Protein AF-A0A820QHX8-F1 (afdb_monomer)

Radius of gyration: 13.61 Å; Cα contacts (8 Å, |Δi|>4): 148; chains: 1; bounding box: 32×24×39 Å

Mean predicted aligned error: 2.41 Å

Organism: NCBI:txid392030

InterPro domains:
  IPR004843 Calcineurin-like, phosphoesterase domain [PF00149] (1-86)
  IPR029052 Metallo-dependent phosphatase-like [SSF56300] (1-86)

pLDDT: mean 96.83, std 2.66, range [81.06, 98.75]

Solvent-accessible surface area (backbone atoms only — not comparable to full-atom values): 4997 Å² total; per-residue (Å²): 140,38,72,47,79,46,59,71,47,77,14,48,54,64,60,54,52,52,50,50,52,49,52,26,66,74,71,72,48,71,67,66,34,36,39,34,69,9,17,50,27,62,21,64,51,79,72,37,59,72,66,30,75,55,63,78,94,73,63,72,64,68,40,38,28,40,47,71,73,60,80,38,75,80,93,48,58,72,50,71,46,80,48,77,47,37,76

Sequence (87 aa):
MKIAIEGCCHGELDRIYETINQIENEQKIKIDLLLICGDFQAVRNEHDLLSMAVPPKYRSMQDFWRYYSGEKRAPVLTIFIGGNHES

Structure (mmCIF, N/CA/C/O backbone):
data_AF-A0A820QHX8-F1
#
_entry.id   AF-A0A820QHX8-F1
#
loop_
_atom_site.group_PDB
_atom_site.id
_atom_site.type_symbol
_atom_site.label_atom_id
_atom_site.label_alt_id
_atom_site.label_comp_id
_atom_site.label_asym_id
_atom_site.label_entity_id
_atom_site.label_seq_id
_atom_site.pdbx_PDB_ins_code
_atom_site.Cartn_x
_atom_site.Cartn_y
_atom_site.Cartn_z
_atom_site.occupancy
_atom_site.B_iso_or_equiv
_atom_site.auth_seq_id
_atom_site.auth_comp_id
_atom_site.auth_asym_id
_atom_site.auth_atom_id
_atom_site.pdbx_PDB_model_num
ATOM 1 N N . MET A 1 1 ? -14.426 9.271 12.959 1.00 92.00 1 MET A N 1
ATOM 2 C CA . MET A 1 1 ? -13.755 8.854 11.720 1.00 92.00 1 MET A CA 1
ATOM 3 C C . MET A 1 1 ? -12.297 9.265 11.807 1.00 92.00 1 MET A C 1
ATOM 5 O O . MET A 1 1 ? -12.047 10.428 12.107 1.00 92.00 1 MET A O 1
ATOM 9 N N . LYS A 1 2 ? -11.361 8.334 11.626 1.00 97.88 2 LYS A N 1
ATOM 10 C CA . LYS A 1 2 ? -9.913 8.583 11.624 1.00 97.88 2 LYS A CA 1
ATOM 11 C C . LYS A 1 2 ? -9.331 8.091 10.306 1.00 97.88 2 LYS A C 1
ATOM 13 O O . LYS A 1 2 ? -9.562 6.948 9.922 1.00 97.88 2 LYS A O 1
ATOM 18 N N . ILE A 1 3 ? -8.611 8.972 9.623 1.00 98.50 3 ILE A N 1
ATOM 19 C CA . ILE A 1 3 ? -8.081 8.734 8.281 1.00 98.50 3 ILE A CA 1
ATOM 20 C C . ILE A 1 3 ? -6.560 8.807 8.365 1.00 98.50 3 ILE A C 1
ATOM 22 O O . ILE A 1 3 ? -6.023 9.814 8.826 1.00 98.50 3 ILE A O 1
ATOM 26 N N . ALA A 1 4 ? -5.885 7.741 7.943 1.00 98.50 4 ALA A N 1
ATOM 27 C CA . ALA A 1 4 ? -4.442 7.740 7.751 1.00 98.50 4 ALA A CA 1
ATOM 28 C C . ALA A 1 4 ? -4.114 8.320 6.370 1.00 98.50 4 ALA A C 1
ATOM 30 O O . ALA A 1 4 ? -4.812 8.037 5.394 1.00 98.50 4 ALA A O 1
ATOM 31 N N . ILE A 1 5 ? -3.064 9.134 6.301 1.00 98.38 5 ILE A N 1
ATOM 32 C CA . ILE A 1 5 ? -2.582 9.744 5.062 1.00 98.38 5 ILE A CA 1
ATOM 33 C C . ILE A 1 5 ? -1.124 9.334 4.897 1.00 98.38 5 ILE A C 1
ATOM 35 O O . ILE A 1 5 ? -0.306 9.625 5.766 1.00 98.38 5 ILE A O 1
ATOM 39 N N . GLU A 1 6 ? -0.835 8.673 3.786 1.00 98.38 6 GLU A N 1
ATOM 40 C CA . GLU A 1 6 ? 0.495 8.251 3.367 1.00 98.38 6 GLU A CA 1
ATOM 41 C C . GLU A 1 6 ? 0.899 9.031 2.113 1.00 98.38 6 GLU A C 1
ATOM 43 O O . GLU A 1 6 ? 0.064 9.315 1.250 1.00 98.38 6 GLU A O 1
ATOM 48 N N . GLY A 1 7 ? 2.178 9.397 2.023 1.00 98.00 7 GLY A N 1
ATOM 49 C CA . GLY A 1 7 ? 2.724 10.097 0.867 1.00 98.00 7 GLY A CA 1
ATOM 50 C C . GLY A 1 7 ? 2.903 9.145 -0.315 1.00 98.00 7 GLY A C 1
ATOM 51 O O . GLY A 1 7 ? 1.934 8.766 -0.974 1.00 98.00 7 GLY A O 1
ATOM 52 N N . CYS A 1 8 ? 4.157 8.781 -0.580 1.00 96.31 8 CYS A N 1
ATOM 53 C CA . CYS A 1 8 ? 4.523 7.818 -1.616 1.00 96.31 8 CYS A CA 1
ATOM 54 C C . CYS A 1 8 ? 4.646 6.416 -1.013 1.00 96.31 8 CYS A C 1
ATOM 56 O O . CYS A 1 8 ? 5.406 6.218 -0.068 1.00 96.31 8 CYS A O 1
ATOM 58 N N . CYS A 1 9 ? 3.949 5.431 -1.582 1.00 96.06 9 CYS A N 1
ATOM 59 C CA . CYS A 1 9 ? 3.970 4.060 -1.061 1.00 96.06 9 CYS A CA 1
ATOM 60 C C . CYS A 1 9 ? 5.230 3.276 -1.459 1.00 96.06 9 CYS A C 1
ATOM 62 O O . CYS A 1 9 ? 5.715 2.452 -0.685 1.00 96.06 9 CYS A O 1
ATOM 64 N N . HIS A 1 10 ? 5.747 3.494 -2.670 1.00 95.94 10 HIS A N 1
ATOM 65 C CA . HIS A 1 10 ? 6.880 2.765 -3.250 1.00 95.94 10 HIS A CA 1
ATOM 66 C C . HIS A 1 10 ? 6.755 1.227 -3.189 1.00 95.94 10 HIS A C 1
ATOM 68 O O . HIS A 1 10 ? 7.748 0.492 -3.146 1.00 95.94 10 HIS A O 1
ATOM 74 N N . GLY A 1 11 ? 5.513 0.734 -3.195 1.00 95.50 11 GLY A N 1
ATOM 75 C CA . GLY A 1 1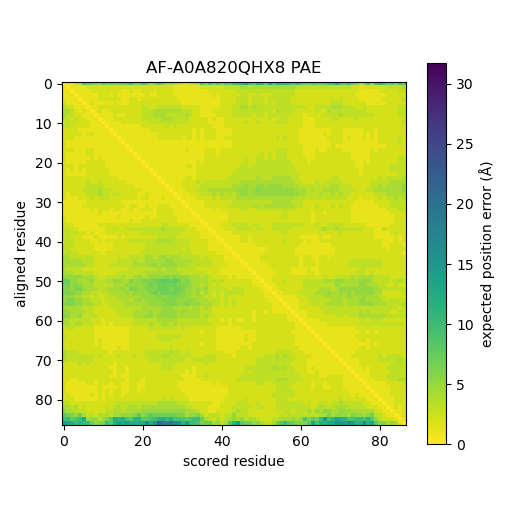1 ? 5.167 -0.681 -3.101 1.00 95.50 11 GLY A CA 1
ATOM 76 C C . GLY A 1 11 ? 5.331 -1.318 -1.714 1.00 95.50 11 GLY A C 1
ATOM 77 O O . GLY A 1 11 ? 5.083 -2.517 -1.603 1.00 95.50 11 GLY A O 1
ATOM 78 N N . GLU A 1 12 ? 5.707 -0.571 -0.666 1.00 97.69 12 GLU A N 1
ATOM 79 C CA . GLU A 1 12 ? 5.900 -1.080 0.709 1.00 97.69 12 GLU A CA 1
ATOM 80 C C . GLU A 1 12 ? 4.576 -1.184 1.503 1.00 97.69 12 GLU A C 1
ATOM 82 O O . GLU A 1 12 ? 4.452 -0.700 2.634 1.00 97.69 12 GLU A O 1
ATOM 87 N N . LEU A 1 13 ? 3.552 -1.804 0.906 1.00 98.00 13 LEU A N 1
ATOM 88 C CA . LEU A 1 13 ? 2.220 -1.932 1.512 1.00 98.00 13 LEU A CA 1
ATOM 89 C C . LEU A 1 13 ? 2.242 -2.668 2.852 1.00 98.00 13 LEU A C 1
ATOM 91 O O . LEU A 1 13 ? 1.522 -2.268 3.769 1.00 98.00 13 LEU A O 1
ATOM 95 N N . ASP A 1 14 ? 3.071 -3.707 2.989 1.00 98.19 14 ASP A N 1
ATOM 96 C CA . ASP A 1 14 ? 3.170 -4.472 4.233 1.00 98.19 14 ASP A CA 1
ATOM 97 C C . ASP A 1 14 ? 3.578 -3.558 5.394 1.00 98.19 14 ASP A C 1
ATOM 99 O O . ASP A 1 14 ? 2.932 -3.554 6.442 1.00 98.19 14 ASP A O 1
ATOM 103 N N . ARG A 1 15 ? 4.595 -2.715 5.181 1.00 98.44 15 ARG A N 1
ATOM 104 C CA . ARG A 1 15 ? 5.126 -1.810 6.211 1.00 98.44 15 ARG A CA 1
ATOM 105 C C . ARG A 1 15 ? 4.117 -0.737 6.604 1.00 98.44 15 ARG A C 1
ATOM 107 O O . ARG A 1 15 ? 3.990 -0.423 7.789 1.00 98.44 15 ARG A O 1
ATOM 114 N N . ILE A 1 16 ? 3.376 -0.194 5.637 1.00 98.50 16 ILE A N 1
ATOM 115 C CA . ILE A 1 16 ? 2.317 0.792 5.899 1.00 98.50 16 ILE A CA 1
ATOM 116 C C . ILE A 1 16 ? 1.214 0.157 6.752 1.00 98.50 16 ILE A C 1
ATOM 118 O O . ILE A 1 16 ? 0.812 0.711 7.777 1.00 98.50 16 ILE A O 1
ATOM 122 N N . TYR A 1 17 ? 0.745 -1.034 6.378 1.00 98.62 17 TYR A N 1
ATOM 123 C CA 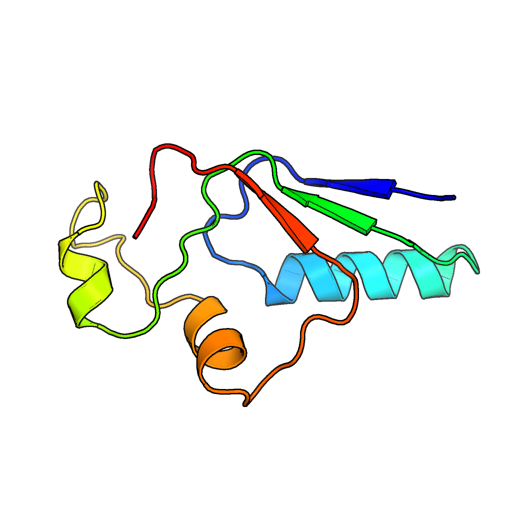. TYR A 1 17 ? -0.307 -1.723 7.121 1.00 98.62 17 TYR A CA 1
ATOM 124 C C . TYR A 1 17 ? 0.140 -2.199 8.508 1.00 98.62 17 TYR A C 1
ATOM 126 O O . TYR A 1 17 ? -0.637 -2.094 9.460 1.00 98.62 17 TYR A O 1
ATOM 134 N N . GLU A 1 18 ? 1.380 -2.669 8.657 1.00 98.50 18 GLU A N 1
ATOM 135 C CA . GLU A 1 18 ? 1.977 -2.981 9.961 1.00 98.50 18 GLU A CA 1
ATOM 136 C C . GLU A 1 18 ? 2.020 -1.744 10.863 1.00 98.50 18 GLU A C 1
ATOM 138 O O . GLU A 1 18 ? 1.624 -1.821 12.027 1.00 98.50 18 GLU A O 1
ATOM 143 N N . THR A 1 19 ? 2.410 -0.594 10.310 1.00 98.31 19 THR A N 1
ATOM 144 C CA . THR A 1 19 ? 2.456 0.688 11.028 1.00 98.31 19 THR A CA 1
ATOM 145 C C . THR A 1 19 ? 1.063 1.128 11.483 1.00 98.31 19 THR A C 1
ATOM 147 O O . THR A 1 19 ? 0.876 1.507 12.640 1.00 98.31 19 THR A O 1
ATOM 150 N N . ILE A 1 20 ? 0.051 1.015 10.615 1.00 98.31 20 ILE A N 1
ATOM 151 C CA . ILE A 1 20 ? -1.345 1.296 10.985 1.00 98.31 20 ILE A CA 1
ATOM 152 C C . ILE A 1 20 ? -1.784 0.394 12.140 1.00 98.31 20 ILE A C 1
ATOM 154 O O . ILE A 1 20 ? -2.334 0.886 13.124 1.00 98.31 20 ILE A O 1
ATOM 158 N N . ASN A 1 21 ? -1.512 -0.911 12.058 1.00 98.31 21 ASN A N 1
ATOM 159 C CA . ASN A 1 21 ? -1.872 -1.854 13.113 1.00 98.31 21 ASN A CA 1
ATOM 160 C C . ASN A 1 21 ? -1.159 -1.533 14.441 1.00 98.31 21 ASN A C 1
ATOM 162 O O . ASN A 1 21 ? -1.771 -1.618 15.505 1.00 98.31 21 ASN A O 1
ATOM 166 N N . GLN A 1 22 ? 0.115 -1.132 14.408 1.00 98.56 22 GLN A N 1
ATOM 167 C CA . GLN A 1 22 ? 0.838 -0.676 15.601 1.00 98.56 22 GLN A CA 1
ATOM 168 C C . GLN A 1 22 ? 0.157 0.547 16.233 1.00 98.56 22 GLN A C 1
ATOM 170 O O . GLN A 1 22 ? -0.186 0.507 17.415 1.00 98.56 22 GLN A O 1
ATOM 175 N N . ILE A 1 23 ? -0.148 1.578 15.439 1.00 98.19 23 ILE A N 1
ATOM 176 C CA . ILE A 1 23 ? -0.824 2.802 15.903 1.00 98.19 23 ILE A CA 1
ATOM 177 C C . ILE A 1 23 ? -2.204 2.494 16.506 1.00 98.19 23 ILE A C 1
ATOM 179 O O . ILE A 1 23 ? -2.539 3.006 17.578 1.00 98.19 23 ILE A O 1
ATOM 183 N N . GLU A 1 24 ? -3.005 1.649 15.849 1.00 98.38 24 GLU A N 1
ATOM 184 C CA . GLU A 1 24 ? -4.315 1.221 16.358 1.00 98.38 24 GLU A CA 1
ATOM 185 C C . GLU A 1 24 ? -4.192 0.547 17.733 1.00 98.38 24 GLU A C 1
ATOM 187 O O . GLU A 1 24 ? -4.943 0.867 18.663 1.00 98.38 24 GLU A O 1
ATOM 192 N N . ASN A 1 25 ? -3.207 -0.343 17.887 1.00 98.31 25 ASN A N 1
ATOM 193 C CA . ASN A 1 25 ? -2.980 -1.098 19.116 1.00 98.31 25 ASN A CA 1
ATOM 194 C C . ASN A 1 25 ? -2.433 -0.245 20.263 1.00 98.31 25 ASN A C 1
ATOM 196 O O . ASN A 1 25 ? -2.857 -0.437 21.409 1.00 98.31 25 ASN A O 1
ATOM 200 N N . GLU A 1 26 ? -1.510 0.671 19.980 1.00 98.50 26 GLU A N 1
ATOM 201 C CA . GLU A 1 26 ? -0.883 1.546 20.974 1.00 98.50 26 GLU A CA 1
ATOM 202 C C . GLU A 1 26 ? -1.857 2.605 21.480 1.00 98.50 26 GLU A C 1
ATOM 204 O O . GLU A 1 26 ? -2.019 2.787 22.686 1.00 98.50 26 GLU A O 1
ATOM 209 N N . GLN A 1 27 ? -2.557 3.271 20.562 1.00 98.06 27 GLN A N 1
ATOM 210 C CA . GLN A 1 27 ? -3.433 4.388 20.910 1.00 98.06 27 GLN A CA 1
ATOM 211 C C . GLN A 1 27 ? -4.854 3.938 21.268 1.00 98.06 27 GLN A C 1
ATOM 213 O O . GLN A 1 27 ? -5.673 4.763 21.676 1.00 98.06 27 GLN A O 1
ATOM 218 N N . LYS A 1 28 ? -5.163 2.642 21.113 1.00 98.06 28 LYS A N 1
ATOM 219 C CA . LYS A 1 28 ? -6.515 2.076 21.270 1.00 98.06 28 LYS A CA 1
ATOM 220 C C . LYS A 1 28 ? -7.527 2.798 20.382 1.00 98.06 28 LYS A C 1
ATOM 222 O O . LYS A 1 28 ? -8.599 3.215 20.820 1.00 98.06 28 LYS A O 1
ATOM 227 N N . ILE A 1 29 ? -7.160 2.959 19.114 1.00 97.94 29 ILE A N 1
ATOM 228 C CA . ILE A 1 29 ? -7.969 3.629 18.095 1.00 97.94 29 ILE A CA 1
ATOM 229 C C . ILE A 1 29 ? -8.244 2.688 16.925 1.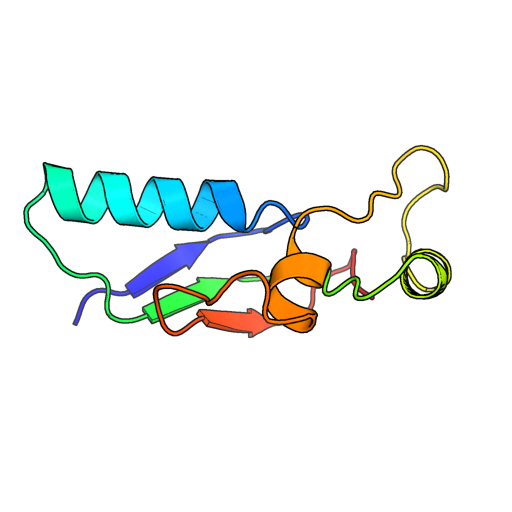00 97.94 29 ILE A C 1
ATOM 231 O O . ILE A 1 29 ? -7.570 1.678 16.766 1.00 97.94 29 ILE A O 1
ATOM 235 N N . LYS A 1 30 ? -9.211 3.055 16.084 1.00 98.06 30 LYS A N 1
ATOM 236 C CA . LYS A 1 30 ? -9.430 2.441 14.775 1.00 98.06 30 LYS A CA 1
ATOM 237 C C . LYS A 1 30 ? -9.203 3.486 13.687 1.00 98.06 30 LYS A C 1
ATOM 239 O O . LYS A 1 30 ? -9.680 4.613 13.832 1.00 98.06 30 LYS A O 1
ATOM 244 N N . ILE A 1 31 ? -8.470 3.120 12.645 1.00 98.56 31 ILE A N 1
ATOM 245 C CA . ILE A 1 31 ? -8.344 3.836 11.381 1.00 98.56 31 ILE A CA 1
ATOM 246 C C . ILE A 1 31 ? -9.403 3.276 10.432 1.00 98.56 31 ILE A C 1
ATOM 248 O O . ILE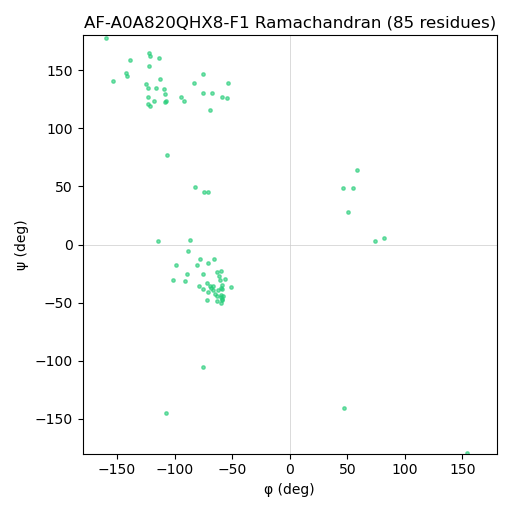 A 1 31 ? -9.478 2.072 10.188 1.00 98.56 31 ILE A O 1
ATOM 252 N N . ASP A 1 32 ? -10.247 4.165 9.921 1.00 98.50 32 ASP A N 1
ATOM 253 C CA . ASP A 1 32 ? -11.388 3.808 9.075 1.00 98.50 32 ASP A CA 1
ATOM 254 C C . ASP A 1 32 ? -11.009 3.770 7.584 1.00 98.50 32 ASP A C 1
ATOM 256 O O . ASP A 1 32 ? -11.656 3.088 6.789 1.00 98.50 32 ASP A O 1
ATOM 260 N N . LEU A 1 33 ? -9.971 4.520 7.201 1.00 98.62 33 LEU A N 1
ATOM 261 C CA . LEU A 1 33 ? -9.548 4.728 5.817 1.00 98.62 33 LEU A CA 1
ATOM 262 C C . LEU A 1 33 ? -8.052 5.056 5.753 1.00 98.62 33 LEU A C 1
ATOM 264 O O . LEU A 1 33 ? -7.556 5.838 6.565 1.00 98.62 33 LEU A O 1
ATOM 268 N N . LEU A 1 34 ? -7.367 4.511 4.750 1.00 98.75 34 LEU A N 1
ATOM 269 C CA . LEU A 1 34 ? -6.032 4.923 4.326 1.00 98.75 34 LEU A CA 1
ATOM 270 C C . LEU A 1 34 ? -6.122 5.647 2.976 1.00 98.75 34 LEU A C 1
ATOM 272 O O . LEU A 1 34 ? -6.720 5.128 2.032 1.00 98.75 34 LEU A O 1
ATOM 276 N N . LEU A 1 35 ? -5.508 6.825 2.890 1.00 98.75 35 LEU A N 1
ATOM 277 C CA . LEU A 1 35 ? -5.279 7.559 1.650 1.00 98.75 35 LEU A CA 1
ATOM 278 C C . LEU A 1 35 ? -3.793 7.490 1.287 1.00 98.75 35 LEU A C 1
ATOM 280 O O . LEU A 1 35 ? -2.968 7.902 2.096 1.00 98.75 35 LEU A O 1
ATOM 284 N N . ILE A 1 36 ? -3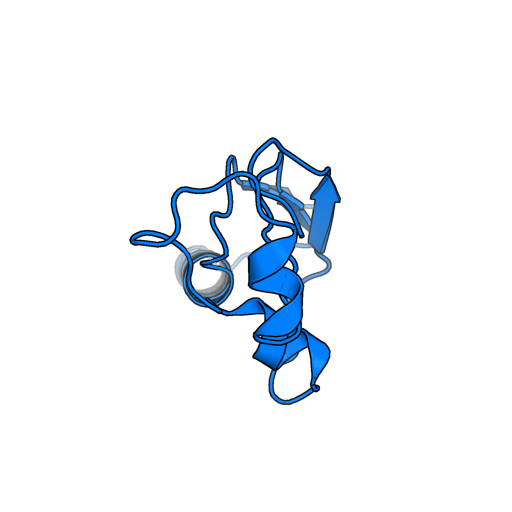.462 6.998 0.092 1.00 98.62 36 ILE A N 1
ATOM 285 C CA . ILE A 1 36 ? -2.093 7.008 -0.452 1.00 98.62 36 ILE A CA 1
ATOM 286 C C . ILE A 1 36 ? -2.030 8.029 -1.589 1.00 98.62 36 ILE A C 1
ATOM 288 O O . ILE A 1 36 ? -2.791 7.951 -2.557 1.00 98.62 36 ILE A O 1
ATOM 292 N N . CYS A 1 37 ? -1.125 8.995 -1.469 1.00 98.19 37 CYS A N 1
ATOM 293 C CA . CYS A 1 37 ? -1.056 10.151 -2.359 1.00 98.19 37 CYS A CA 1
ATOM 294 C C . CYS A 1 37 ? -0.234 9.928 -3.641 1.00 98.19 37 CYS A C 1
ATOM 296 O O . CYS A 1 37 ? -0.079 10.870 -4.415 1.00 98.19 37 CYS A O 1
ATOM 298 N N . GLY A 1 38 ? 0.275 8.722 -3.887 1.00 97.38 38 GLY A N 1
ATOM 299 C CA . GLY A 1 38 ? 0.960 8.380 -5.132 1.00 97.38 38 GLY A CA 1
ATOM 300 C C . GLY A 1 38 ? 1.964 7.246 -4.979 1.00 97.38 38 GLY A C 1
ATOM 301 O O . GLY A 1 38 ? 2.157 6.700 -3.888 1.00 97.38 38 GLY A O 1
ATOM 302 N N . ASP A 1 39 ? 2.615 6.921 -6.095 1.00 96.75 39 ASP A N 1
ATOM 303 C CA . ASP A 1 39 ? 3.640 5.882 -6.220 1.00 96.75 39 ASP A CA 1
ATOM 304 C C . ASP A 1 39 ? 3.209 4.578 -5.533 1.00 96.75 39 ASP A C 1
ATOM 306 O O . ASP A 1 39 ? 3.938 4.004 -4.722 1.00 96.75 39 ASP A O 1
ATOM 310 N N . PHE A 1 40 ? 1.982 4.136 -5.820 1.00 97.50 40 PHE A N 1
ATOM 311 C CA . PHE A 1 40 ? 1.407 2.926 -5.239 1.00 97.50 40 PHE A CA 1
ATOM 312 C C . PHE A 1 40 ? 2.147 1.675 -5.720 1.00 97.50 40 PHE A C 1
ATOM 314 O O . PHE A 1 40 ? 2.356 0.750 -4.936 1.00 97.50 40 PHE A O 1
ATOM 321 N N . GLN A 1 41 ? 2.598 1.674 -6.981 1.00 96.44 41 GLN A N 1
ATOM 322 C CA . GLN A 1 41 ? 3.317 0.569 -7.613 1.00 96.44 41 GLN A CA 1
ATOM 323 C C . GLN A 1 41 ? 2.498 -0.732 -7.609 1.00 96.44 41 GLN A C 1
ATOM 325 O O . GLN A 1 41 ? 2.893 -1.735 -7.012 1.00 96.44 41 GLN A O 1
ATOM 330 N N . ALA A 1 42 ? 1.363 -0.728 -8.319 1.00 97.31 42 ALA A N 1
ATOM 331 C CA . ALA A 1 42 ? 0.429 -1.856 -8.437 1.00 97.31 42 ALA A CA 1
ATOM 332 C C . ALA A 1 42 ? 0.953 -3.042 -9.289 1.00 97.31 42 ALA A C 1
ATOM 334 O O . ALA A 1 42 ? 0.224 -3.611 -10.100 1.00 97.31 42 ALA A O 1
ATOM 335 N N . VAL A 1 43 ? 2.206 -3.461 -9.094 1.00 97.75 43 VAL A N 1
ATOM 336 C CA . VAL A 1 43 ? 2.853 -4.537 -9.860 1.00 97.75 43 VAL A CA 1
ATOM 337 C C . VAL A 1 43 ? 2.219 -5.893 -9.527 1.00 97.75 43 VAL A C 1
ATOM 339 O O . VAL A 1 43 ? 2.326 -6.381 -8.400 1.00 97.75 43 VAL A O 1
ATOM 342 N N . ARG A 1 44 ? 1.573 -6.537 -10.506 1.00 97.88 44 ARG A N 1
ATOM 343 C CA . ARG A 1 44 ? 0.890 -7.835 -10.331 1.00 97.88 44 ARG A CA 1
ATOM 344 C C . ARG A 1 44 ? 1.801 -9.022 -10.627 1.00 97.88 44 ARG A C 1
ATOM 346 O O . ARG A 1 44 ? 1.599 -10.099 -10.074 1.00 97.88 44 ARG A O 1
ATOM 353 N N . ASN A 1 45 ? 2.755 -8.857 -11.541 1.00 96.94 45 ASN A N 1
ATOM 354 C CA . ASN A 1 45 ? 3.705 -9.885 -11.983 1.00 96.94 45 ASN A CA 1
ATOM 355 C C . ASN A 1 45 ? 4.946 -9.238 -12.632 1.00 96.94 45 ASN A C 1
ATOM 357 O O . ASN A 1 45 ? 5.011 -8.025 -12.790 1.00 96.94 45 ASN A O 1
ATOM 361 N N . GLU A 1 46 ? 5.935 -10.033 -13.042 1.00 96.06 46 GLU A N 1
ATOM 362 C CA . GLU A 1 46 ? 7.183 -9.496 -13.608 1.00 96.06 46 GLU A CA 1
ATOM 363 C C . GLU A 1 46 ? 6.996 -8.711 -14.919 1.00 96.06 46 GLU A C 1
ATOM 365 O O . GLU A 1 46 ? 7.825 -7.864 -15.247 1.00 96.06 46 GLU A O 1
ATOM 370 N N . HIS A 1 47 ? 5.918 -8.952 -15.674 1.00 96.62 47 HIS A N 1
ATOM 371 C CA . HIS A 1 47 ? 5.658 -8.227 -16.920 1.00 96.62 47 HIS A CA 1
ATOM 372 C C . HIS A 1 47 ? 5.298 -6.759 -16.661 1.00 96.62 47 HIS A C 1
ATOM 374 O O . HIS A 1 47 ? 5.725 -5.876 -17.403 1.00 96.62 47 HIS A O 1
ATOM 380 N N . ASP A 1 48 ? 4.587 -6.498 -15.567 1.00 97.19 48 ASP A N 1
ATOM 381 C CA . ASP A 1 48 ? 4.227 -5.158 -15.101 1.00 97.19 48 ASP A CA 1
ATOM 382 C C . ASP A 1 48 ? 5.483 -4.308 -14.797 1.00 97.19 48 ASP A C 1
ATOM 384 O O . ASP A 1 48 ? 5.522 -3.110 -15.069 1.00 97.19 48 ASP A O 1
ATOM 388 N N . LEU A 1 49 ? 6.599 -4.923 -14.380 1.00 95.75 49 LEU A N 1
ATOM 389 C CA . LEU A 1 49 ? 7.871 -4.206 -14.181 1.00 95.75 49 LEU A CA 1
ATOM 390 C C . LEU A 1 49 ? 8.393 -3.538 -15.465 1.00 95.75 49 LEU A C 1
ATOM 392 O O . LEU A 1 49 ? 9.195 -2.604 -15.400 1.00 95.75 49 LEU A O 1
ATOM 396 N N . LEU A 1 50 ? 7.978 -4.008 -16.643 1.00 94.38 50 LEU A N 1
ATOM 397 C CA . LEU A 1 50 ? 8.393 -3.431 -17.920 1.00 94.38 50 LEU A CA 1
ATOM 398 C C . LEU A 1 50 ? 7.694 -2.099 -18.221 1.00 94.38 50 LEU A C 1
ATOM 400 O O . LEU A 1 50 ? 8.280 -1.291 -18.943 1.00 94.38 50 LEU A O 1
ATOM 404 N N . SER A 1 51 ? 6.500 -1.853 -17.663 1.00 93.69 51 SER A N 1
ATOM 405 C CA . SER A 1 51 ? 5.770 -0.586 -17.827 1.00 93.69 51 SER A CA 1
ATOM 406 C C . SER A 1 51 ? 6.275 0.518 -16.894 1.00 93.69 51 SER A C 1
ATOM 408 O O . SER A 1 51 ? 6.054 1.698 -17.166 1.00 93.69 51 SER A O 1
ATOM 410 N N . MET A 1 52 ? 7.005 0.157 -15.835 1.00 93.62 52 MET A N 1
ATOM 411 C CA . MET A 1 52 ? 7.487 1.113 -14.845 1.00 93.62 52 MET A CA 1
ATOM 412 C C . MET A 1 52 ? 8.539 2.074 -15.411 1.00 93.62 52 MET A C 1
ATOM 414 O O . MET A 1 52 ? 9.592 1.666 -15.924 1.00 93.62 52 MET A O 1
ATOM 418 N N . ALA A 1 53 ? 8.323 3.368 -15.171 1.00 92.12 53 ALA A N 1
ATOM 419 C CA . ALA A 1 53 ? 9.278 4.448 -15.424 1.00 92.12 53 ALA A CA 1
ATOM 420 C C . ALA A 1 53 ? 10.422 4.489 -14.381 1.00 92.12 53 ALA A C 1
ATOM 422 O O . ALA A 1 53 ? 10.783 5.541 -13.862 1.00 92.12 53 ALA A O 1
ATOM 423 N N . VAL A 1 54 ? 11.000 3.327 -14.063 1.00 92.50 54 VAL A N 1
ATOM 424 C CA . VAL A 1 54 ? 12.077 3.135 -13.078 1.00 92.50 54 VAL A CA 1
ATOM 425 C C . VAL A 1 54 ? 13.261 2.433 -13.756 1.00 92.50 54 VAL A C 1
ATOM 427 O O . VAL A 1 54 ? 13.036 1.492 -14.530 1.00 92.50 54 VAL A O 1
ATOM 430 N N . PRO A 1 55 ? 14.526 2.833 -13.498 1.00 94.50 55 PRO A N 1
ATOM 431 C CA . PRO A 1 55 ? 15.694 2.143 -14.043 1.00 94.50 55 PRO A CA 1
ATOM 432 C C . PRO A 1 55 ? 15.677 0.639 -13.719 1.00 94.50 55 PRO A C 1
ATOM 434 O O . PRO A 1 55 ? 15.389 0.290 -12.575 1.00 94.50 55 PRO A O 1
ATOM 437 N N . PRO A 1 56 ? 16.052 -0.259 -14.655 1.00 94.12 56 PRO A N 1
ATOM 438 C CA . PRO A 1 56 ? 15.923 -1.708 -14.463 1.00 94.12 56 PRO A CA 1
ATOM 439 C C . PRO A 1 56 ? 16.519 -2.250 -13.158 1.00 94.12 56 PRO A C 1
ATOM 441 O O . PRO A 1 56 ? 15.921 -3.107 -12.522 1.00 94.12 56 PRO A O 1
ATOM 444 N N . LYS A 1 57 ? 17.652 -1.695 -12.710 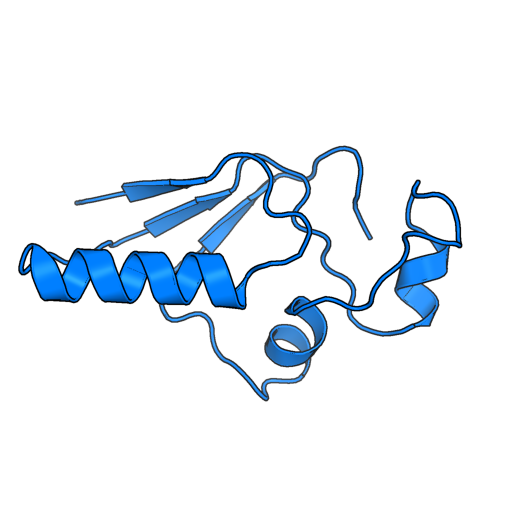1.00 96.19 57 LYS A N 1
ATOM 445 C CA . LYS A 1 57 ? 18.331 -2.083 -11.461 1.00 96.19 57 LYS A CA 1
ATOM 446 C C . LYS A 1 57 ? 17.560 -1.771 -10.166 1.00 96.19 57 LYS A C 1
ATOM 448 O O . LYS A 1 57 ? 17.980 -2.229 -9.112 1.00 96.19 57 LYS A O 1
ATOM 453 N N . TYR A 1 58 ? 16.496 -0.968 -10.232 1.00 93.88 58 TYR A N 1
ATOM 454 C CA . TYR A 1 58 ? 15.663 -0.584 -9.084 1.00 93.88 58 TYR A CA 1
ATOM 455 C C . TYR A 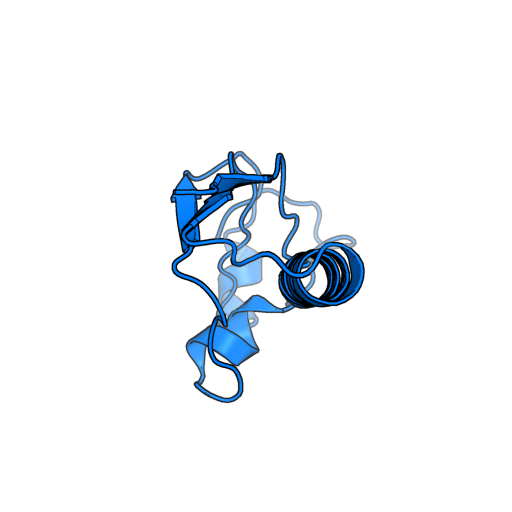1 58 ? 14.229 -1.119 -9.181 1.00 93.88 58 TYR A C 1
ATOM 457 O O . TYR A 1 58 ? 13.403 -0.811 -8.327 1.00 93.88 58 TYR A O 1
ATOM 465 N N . ARG A 1 59 ? 13.911 -1.903 -10.217 1.00 94.56 59 ARG A N 1
ATOM 466 C CA . ARG A 1 59 ? 12.596 -2.534 -10.356 1.00 94.56 59 ARG A CA 1
ATOM 467 C C . ARG A 1 59 ? 12.498 -3.706 -9.386 1.00 94.56 59 ARG A C 1
ATOM 469 O O . ARG A 1 59 ? 13.390 -4.548 -9.343 1.00 94.56 59 ARG A O 1
ATOM 476 N N . SER A 1 60 ? 11.411 -3.756 -8.628 1.00 94.94 60 SER A N 1
ATOM 477 C CA . SER A 1 60 ? 11.114 -4.815 -7.664 1.00 94.94 60 SER A CA 1
ATOM 478 C C . SER A 1 60 ? 9.622 -5.115 -7.706 1.00 94.94 60 SER A C 1
ATOM 480 O O . SER A 1 60 ? 8.816 -4.204 -7.886 1.00 94.94 60 SER A O 1
ATOM 482 N N . MET A 1 61 ? 9.265 -6.385 -7.514 1.00 96.38 61 MET A N 1
ATOM 483 C CA . MET A 1 61 ? 7.874 -6.831 -7.387 1.00 96.38 61 MET A CA 1
ATOM 484 C C . MET A 1 61 ? 7.159 -6.209 -6.182 1.00 96.38 61 MET A C 1
ATOM 486 O O . MET A 1 61 ? 5.938 -6.071 -6.209 1.00 96.38 61 MET A O 1
ATOM 490 N N . GLN A 1 62 ? 7.917 -5.845 -5.140 1.00 96.94 62 GLN A N 1
ATOM 491 C CA . GLN A 1 62 ? 7.404 -5.327 -3.871 1.00 96.94 62 GLN A CA 1
ATOM 492 C C . GLN A 1 62 ? 6.234 -6.178 -3.332 1.00 96.94 62 GLN A C 1
ATOM 494 O O . GLN A 1 62 ? 6.274 -7.412 -3.413 1.00 96.94 62 GLN A O 1
ATOM 499 N N . ASP A 1 63 ? 5.207 -5.545 -2.760 1.00 98.31 63 ASP A N 1
ATOM 500 C CA . ASP A 1 63 ? 4.198 -6.252 -1.972 1.00 98.31 63 ASP A CA 1
ATOM 501 C C . ASP A 1 63 ? 2.890 -6.512 -2.720 1.00 98.31 63 ASP A C 1
ATOM 503 O O . ASP A 1 63 ? 2.222 -7.512 -2.443 1.00 98.31 63 ASP A O 1
ATOM 507 N N . PHE A 1 64 ? 2.512 -5.642 -3.664 1.00 98.25 64 PHE A N 1
ATOM 508 C CA . PHE A 1 64 ? 1.152 -5.605 -4.214 1.00 98.25 64 PHE A CA 1
ATOM 509 C C . PHE A 1 64 ? 0.703 -6.918 -4.864 1.00 98.25 64 PHE A C 1
ATOM 511 O O . PHE A 1 64 ? -0.457 -7.301 -4.713 1.00 98.25 64 PHE A O 1
ATOM 518 N N . TR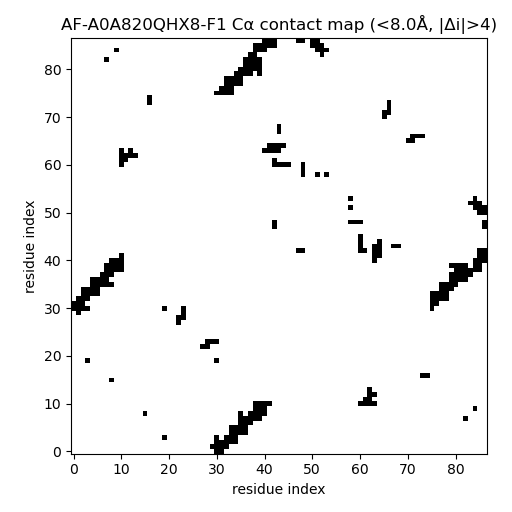P A 1 65 ? 1.599 -7.658 -5.518 1.00 98.31 65 TRP A N 1
ATOM 519 C CA . TRP A 1 65 ? 1.255 -8.930 -6.159 1.00 98.31 65 TRP A CA 1
ATOM 520 C C . TRP A 1 65 ? 0.624 -9.951 -5.193 1.00 98.31 65 TRP A C 1
ATOM 522 O O . TRP A 1 65 ? -0.235 -10.724 -5.614 1.00 98.31 65 TRP A O 1
ATOM 532 N N . ARG A 1 66 ? 0.974 -9.914 -3.895 1.00 98.50 66 ARG A N 1
ATOM 533 C CA . ARG A 1 66 ? 0.376 -10.766 -2.844 1.00 98.50 66 ARG A CA 1
ATOM 534 C C . ARG A 1 66 ? -1.052 -10.352 -2.504 1.00 98.50 66 ARG A C 1
ATOM 536 O O . ARG A 1 66 ? -1.888 -11.191 -2.178 1.00 98.50 66 ARG A O 1
ATOM 543 N N . TYR A 1 67 ? -1.349 -9.059 -2.593 1.00 98.19 67 TYR A N 1
ATOM 544 C CA . TYR A 1 67 ? -2.705 -8.533 -2.431 1.00 98.19 67 TYR A CA 1
ATOM 545 C C . TYR A 1 67 ? -3.556 -8.808 -3.671 1.00 98.19 67 TYR A C 1
ATOM 547 O O . TYR A 1 67 ? -4.724 -9.168 -3.554 1.00 98.19 67 TYR A O 1
ATOM 555 N N . TYR A 1 68 ? -2.957 -8.696 -4.858 1.00 98.19 68 TYR A N 1
ATOM 556 C CA . TYR A 1 68 ? -3.604 -9.023 -6.125 1.00 98.19 68 TYR A CA 1
ATOM 557 C C . TYR A 1 68 ? -3.940 -10.518 -6.243 1.00 98.19 68 TYR A C 1
ATOM 559 O O . TYR A 1 68 ? -5.035 -10.866 -6.681 1.00 98.19 68 TYR A O 1
ATOM 567 N N . SER A 1 69 ? -3.031 -11.407 -5.828 1.00 98.06 69 SER A N 1
ATOM 568 C CA . SER A 1 69 ? -3.237 -12.862 -5.869 1.00 98.06 69 SER A CA 1
ATOM 569 C C . SER A 1 69 ? -4.256 -13.370 -4.843 1.00 98.06 69 SER A C 1
ATOM 571 O O . SER A 1 69 ? -4.724 -14.503 -4.953 1.00 98.06 69 SER A O 1
ATOM 573 N N . GLY A 1 70 ? -4.592 -12.552 -3.841 1.00 98.00 70 GLY A N 1
ATOM 574 C CA . GLY A 1 70 ? -5.425 -12.943 -2.707 1.00 98.00 70 GLY A CA 1
ATOM 575 C C . GLY A 1 70 ? -4.670 -13.674 -1.591 1.00 98.00 70 GLY A C 1
ATOM 576 O O . GLY A 1 70 ? -5.306 -14.097 -0.628 1.00 98.00 70 GLY A O 1
ATOM 577 N N . GLU A 1 71 ? -3.339 -13.799 -1.676 1.00 98.31 71 GLU A N 1
ATOM 578 C CA . GLU A 1 71 ? -2.501 -14.292 -0.569 1.00 98.31 71 GLU A CA 1
ATOM 579 C C . GLU A 1 71 ? -2.634 -13.389 0.667 1.00 98.31 71 GLU A C 1
ATOM 581 O O . GLU A 1 71 ? -2.681 -13.867 1.802 1.00 98.31 71 GLU A O 1
ATOM 586 N N . LYS A 1 72 ? -2.748 -12.075 0.444 1.00 98.25 72 LYS A N 1
ATOM 587 C CA . LYS A 1 72 ? -2.981 -11.062 1.475 1.00 98.25 72 LYS A CA 1
ATOM 588 C C . LYS A 1 72 ? -4.248 -10.264 1.194 1.00 98.25 72 LYS A C 1
ATOM 590 O O . LYS A 1 72 ? -4.665 -10.079 0.055 1.00 98.25 72 LYS A O 1
ATOM 595 N N . ARG A 1 73 ? -4.845 -9.731 2.262 1.00 98.00 73 ARG A N 1
ATOM 596 C CA . ARG A 1 73 ? -5.996 -8.823 2.201 1.00 98.00 73 ARG A CA 1
ATOM 597 C C . ARG A 1 73 ? -5.653 -7.522 2.913 1.00 98.00 73 ARG A C 1
ATOM 599 O O . ARG A 1 73 ? -5.122 -7.556 4.019 1.00 98.00 73 ARG A O 1
ATOM 606 N N . ALA A 1 74 ? -5.983 -6.389 2.296 1.00 97.62 74 ALA A N 1
ATOM 607 C CA . ALA A 1 74 ? -5.825 -5.084 2.930 1.00 97.62 74 ALA A CA 1
ATOM 608 C C . ALA A 1 74 ? -6.656 -5.022 4.233 1.00 97.62 74 ALA A C 1
ATOM 610 O O . ALA A 1 74 ? -7.857 -5.316 4.194 1.00 97.62 74 ALA A O 1
ATOM 611 N N . PRO A 1 75 ? -6.054 -4.660 5.382 1.00 97.62 75 PRO A N 1
ATOM 612 C CA . PRO A 1 75 ? -6.743 -4.641 6.676 1.00 97.62 75 PRO A CA 1
ATOM 613 C C . PRO A 1 75 ? -7.652 -3.417 6.864 1.00 97.62 75 PRO A C 1
ATOM 615 O O . PRO A 1 75 ? -8.453 -3.375 7.797 1.00 97.62 75 PRO A O 1
ATOM 618 N N . VAL A 1 76 ? -7.529 -2.420 5.986 1.00 98.00 76 VAL A N 1
ATOM 619 C CA . VAL A 1 76 ? -8.304 -1.179 5.982 1.00 98.00 76 VAL A CA 1
ATOM 620 C C . VAL A 1 76 ? -8.612 -0.787 4.539 1.00 98.00 76 VAL A C 1
ATOM 622 O O . VAL A 1 76 ? -7.813 -1.052 3.633 1.00 98.00 76 VAL A O 1
ATOM 625 N N . LEU A 1 77 ? -9.772 -0.162 4.310 1.00 98.38 77 LEU A N 1
ATOM 626 C CA . LEU A 1 77 ? -10.086 0.419 3.006 1.00 98.38 77 LEU A CA 1
ATOM 627 C C . LEU A 1 77 ? -8.961 1.386 2.625 1.00 98.38 77 LEU A C 1
ATOM 629 O O . LEU A 1 77 ? -8.610 2.269 3.402 1.00 98.38 77 LEU A O 1
ATOM 633 N N . THR A 1 78 ? -8.387 1.185 1.444 1.00 98.62 78 THR A N 1
ATOM 634 C CA . THR A 1 78 ? -7.263 1.972 0.941 1.00 98.62 78 THR A CA 1
ATOM 635 C C . THR A 1 78 ? -7.682 2.611 -0.372 1.00 98.62 78 THR A C 1
ATOM 637 O O . THR A 1 78 ? -8.035 1.903 -1.313 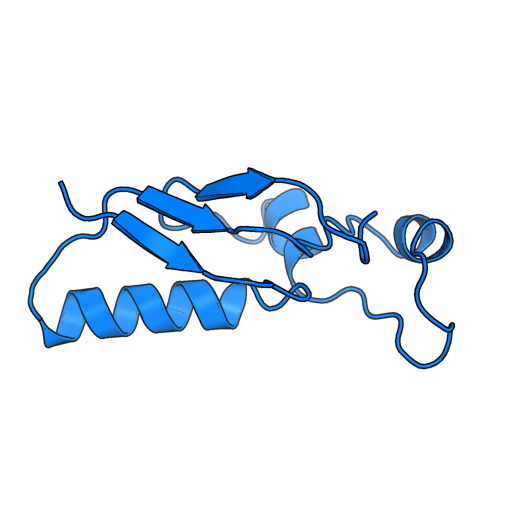1.00 98.62 78 THR A O 1
ATOM 640 N N . ILE A 1 79 ? -7.677 3.940 -0.422 1.00 98.50 79 ILE A N 1
ATOM 641 C CA . ILE A 1 79 ? -7.904 4.717 -1.642 1.00 98.50 79 ILE A CA 1
ATOM 642 C C . ILE A 1 79 ? -6.571 5.345 -2.019 1.00 98.50 79 ILE A C 1
ATOM 644 O O . ILE A 1 79 ? -5.884 5.909 -1.170 1.00 98.50 79 ILE A O 1
ATOM 648 N N . PHE A 1 80 ? -6.204 5.251 -3.288 1.00 98.19 80 PHE A N 1
ATOM 649 C CA . PHE A 1 80 ? -4.950 5.795 -3.777 1.00 98.19 80 PHE A CA 1
ATOM 650 C C . PHE A 1 80 ? -5.136 6.476 -5.127 1.00 98.19 80 PHE A C 1
ATOM 652 O O . PHE A 1 80 ? -6.101 6.211 -5.849 1.00 98.19 80 PHE A O 1
ATOM 659 N N . ILE A 1 81 ? -4.201 7.361 -5.446 1.00 98.31 81 ILE A N 1
ATOM 660 C CA . ILE A 1 81 ? -4.019 7.925 -6.783 1.00 98.31 81 ILE A CA 1
ATOM 661 C C . ILE A 1 81 ? -2.678 7.450 -7.347 1.00 98.31 81 ILE A C 1
ATOM 663 O O . ILE A 1 81 ? -1.816 7.010 -6.592 1.00 98.31 81 ILE A O 1
ATOM 667 N N . GLY A 1 82 ? -2.511 7.522 -8.667 1.00 96.88 82 GLY A N 1
ATOM 668 C CA . GLY A 1 82 ? -1.226 7.224 -9.300 1.00 96.88 82 GLY A CA 1
ATOM 669 C C . GLY A 1 82 ? -0.210 8.355 -9.104 1.00 96.88 82 GLY A C 1
ATOM 670 O O . GLY A 1 82 ? -0.584 9.528 -9.081 1.00 96.88 82 GLY A O 1
ATOM 671 N N . GLY A 1 83 ? 1.065 7.993 -8.988 1.00 95.19 83 GLY A N 1
ATOM 672 C CA . GLY A 1 83 ? 2.222 8.885 -9.041 1.00 95.19 83 GLY A CA 1
ATOM 673 C C . GLY A 1 83 ? 3.027 8.742 -10.339 1.00 95.19 83 GLY A C 1
ATOM 674 O O . GLY A 1 83 ? 2.471 8.528 -11.417 1.00 95.19 83 GLY A O 1
ATOM 675 N N . ASN A 1 84 ? 4.350 8.888 -10.244 1.00 93.38 84 ASN A N 1
ATOM 676 C CA . ASN A 1 84 ? 5.282 8.776 -11.372 1.00 93.38 84 ASN A CA 1
ATOM 677 C C . ASN A 1 84 ? 5.970 7.404 -11.463 1.00 93.38 84 ASN A C 1
ATOM 679 O O . ASN A 1 84 ? 6.511 7.068 -12.518 1.00 93.38 84 ASN A O 1
ATOM 683 N N . HIS A 1 85 ? 5.959 6.609 -10.393 1.00 89.62 85 HIS A N 1
ATOM 684 C CA . HIS A 1 85 ? 6.431 5.227 -10.388 1.00 89.62 85 HIS A CA 1
ATOM 685 C C . HIS A 1 85 ? 5.237 4.276 -10.316 1.00 89.62 85 HIS A C 1
ATOM 687 O O . HIS A 1 85 ? 4.943 3.725 -9.264 1.00 89.62 85 HIS A O 1
ATOM 693 N N . GLU A 1 86 ? 4.539 4.084 -11.435 1.00 89.06 86 GLU A N 1
ATOM 694 C CA . GLU A 1 86 ? 3.349 3.226 -11.494 1.00 89.06 86 GLU A CA 1
ATOM 695 C C . GLU A 1 86 ? 3.487 2.094 -12.510 1.00 89.06 86 GLU A C 1
ATOM 697 O O . GLU A 1 86 ? 4.354 2.129 -13.391 1.00 89.06 86 GLU A O 1
ATOM 702 N N . SER A 1 87 ? 2.624 1.089 -12.352 1.00 81.06 87 SER A N 1
ATOM 703 C CA . SER A 1 87 ? 2.466 -0.056 -13.246 1.00 81.06 87 SER A CA 1
ATOM 704 C C . SER A 1 87 ? 0.992 -0.370 -13.459 1.00 81.06 87 SER A C 1
ATOM 706 O O . SER A 1 87 ? 0.244 -0.311 -12.455 1.00 81.06 87 SER A O 1
#

Foldseek 3Di:
DAEAEAEACLLQLVVVQVVQVVCCVVVVHDHAEYEYEENNAQQQDPVQLVVFPDPPVPRDSRDNNCCVVVVDPRPHHYDYDYDRGYD

Nearest PDB structures (foldseek):
  8dzk-assembly5_E  TM=9.844E-01  e=4.758E-09  Entamoeba histolytica
  5uki-assembly1_A  TM=9.890E-01  e=6.623E-09  Entamoeba histolytica
  4pei-assembly1_A  TM=9.854E-01  e=8.077E-09  Entamoeba histolytica
  5k78-assembly3_C  TM=9.842E-01  e=1.052E-08  Entamoeba histolytica
  8d5r-assembly1_B  TM=5.105E-01  e=5.566E-02  Salmonella enterica subsp. enterica serovar Typhimurium

Secondary structure (DSSP, 8-state):
--EEEEEE-TT-HHHHHHHHHHHHHHHT----EEEEEE------STTGGGT-SS-GGG---TTHHHHHTTSS--SS-EEE---SS--